Protein AF-A0A924N3A4-F1 (afdb_monomer)

Secondary structure (DSSP, 8-state):
-EEETTEEEEE--S--SS-SEEETTT--EE------SSS--SSSTT-SSPPPPPTTTHHHIIIIII-S--TTS--

Sequence (75 aa):
TLYYAGRACEALRNSGLMANFTGVDTGHPFWIATARKDGGDRLFKGAGDPPVIDDDVREDYWRDVRGLPDPDVAG

pLDDT: mean 91.01, std 7.06, range [56.31, 97.75]

Structure (mmCIF, N/CA/C/O backbone):
data_AF-A0A924N3A4-F1
#
_entry.id   AF-A0A924N3A4-F1
#
loop_
_atom_site.group_PDB
_atom_site.id
_atom_site.type_symbol
_atom_site.label_atom_id
_atom_site.label_alt_id
_atom_site.label_comp_id
_atom_site.label_asym_id
_atom_site.label_entity_id
_atom_site.label_seq_id
_atom_site.pdbx_PDB_ins_code
_atom_site.Cartn_x
_atom_site.Cartn_y
_atom_site.Cartn_z
_atom_site.occupancy
_atom_site.B_iso_or_equiv
_atom_site.auth_seq_id
_atom_site.auth_comp_id
_atom_site.auth_asym_id
_atom_site.auth_atom_id
_atom_site.pdbx_PDB_model_num
ATOM 1 N N . THR A 1 1 ? -13.992 5.602 5.286 1.00 91.75 1 THR A N 1
ATOM 2 C CA . THR A 1 1 ? -13.788 4.144 5.250 1.00 91.75 1 THR A CA 1
ATOM 3 C C . THR A 1 1 ? -13.309 3.755 3.872 1.00 91.75 1 THR A C 1
ATOM 5 O O . THR A 1 1 ? -13.802 4.315 2.900 1.00 91.75 1 THR A O 1
ATOM 8 N N . LEU A 1 2 ? -12.305 2.888 3.799 1.00 94.81 2 LEU A N 1
ATOM 9 C CA . LEU A 1 2 ? -11.782 2.274 2.581 1.00 94.81 2 LEU A CA 1
ATOM 10 C C . LEU A 1 2 ? -12.391 0.873 2.464 1.00 94.81 2 LEU A C 1
ATOM 12 O O . LEU A 1 2 ? -12.464 0.173 3.471 1.00 94.81 2 LEU A O 1
ATOM 16 N N . TYR A 1 3 ? -12.794 0.469 1.262 1.00 95.56 3 TYR A N 1
ATOM 17 C CA . TYR A 1 3 ? -13.294 -0.879 0.999 1.00 95.56 3 TYR A CA 1
ATOM 18 C C . TYR A 1 3 ? -12.370 -1.588 0.012 1.00 95.56 3 TYR A C 1
ATOM 20 O O . TYR A 1 3 ? -12.088 -1.043 -1.054 1.00 95.56 3 TYR A O 1
ATOM 28 N N . TYR A 1 4 ? -11.891 -2.780 0.366 1.00 91.62 4 TYR A N 1
ATOM 29 C CA . TYR A 1 4 ? -11.014 -3.586 -0.486 1.00 91.62 4 TYR A CA 1
ATOM 30 C C . TYR A 1 4 ? -11.207 -5.076 -0.214 1.00 91.62 4 TYR A C 1
ATOM 32 O O . TYR A 1 4 ? -11.195 -5.483 0.945 1.00 91.62 4 TYR A O 1
ATOM 40 N N . ALA A 1 5 ? -11.374 -5.886 -1.264 1.00 90.50 5 ALA A N 1
ATOM 41 C CA . ALA A 1 5 ? -11.533 -7.343 -1.162 1.00 90.50 5 ALA A CA 1
ATOM 42 C C . ALA A 1 5 ? -12.563 -7.782 -0.093 1.00 90.50 5 ALA A C 1
ATOM 44 O O . ALA A 1 5 ? -12.313 -8.674 0.717 1.00 90.50 5 ALA A O 1
ATOM 45 N N . GLY A 1 6 ? -13.709 -7.091 -0.036 1.00 93.88 6 GLY A N 1
ATOM 46 C CA . GLY A 1 6 ? -14.769 -7.349 0.947 1.00 93.88 6 GLY A CA 1
ATOM 47 C C . GLY A 1 6 ? -14.474 -6.874 2.376 1.00 93.88 6 GLY A C 1
ATOM 48 O O . GLY A 1 6 ? -15.311 -7.057 3.252 1.00 93.88 6 GLY A O 1
ATOM 49 N N . ARG A 1 7 ? -13.320 -6.246 2.628 1.00 94.50 7 ARG A N 1
ATOM 50 C CA . ARG A 1 7 ? -12.950 -5.680 3.931 1.00 94.50 7 ARG A CA 1
ATOM 51 C C . ARG A 1 7 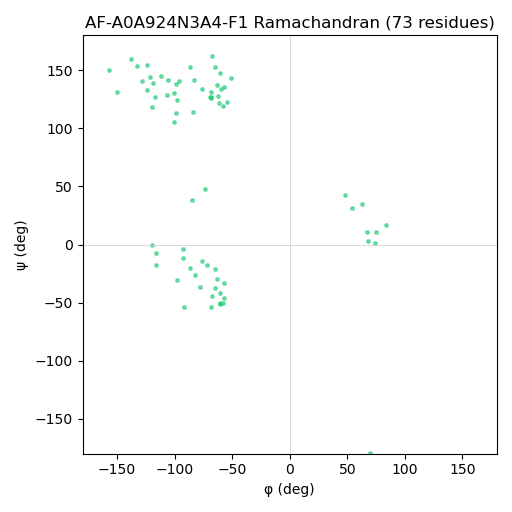? -13.269 -4.195 3.988 1.00 94.50 7 ARG A C 1
ATOM 53 O O . ARG A 1 7 ? -13.022 -3.468 3.025 1.00 94.50 7 ARG A O 1
ATOM 60 N N . ALA A 1 8 ? -13.750 -3.747 5.142 1.00 97.69 8 ALA A N 1
ATOM 61 C CA . ALA A 1 8 ? -13.859 -2.337 5.483 1.00 97.69 8 ALA A CA 1
ATOM 62 C C . ALA A 1 8 ? -12.699 -1.931 6.399 1.00 97.69 8 ALA A C 1
ATOM 64 O O . ALA A 1 8 ? -12.431 -2.581 7.410 1.00 97.69 8 ALA A O 1
ATOM 65 N N . CYS A 1 9 ? -12.031 -0.835 6.055 1.00 97.75 9 CYS A N 1
ATOM 66 C CA . CYS A 1 9 ? -10.929 -0.276 6.823 1.00 97.75 9 CYS A CA 1
ATOM 67 C C . CYS A 1 9 ? -11.218 1.183 7.189 1.00 97.75 9 CYS A C 1
ATOM 69 O O . CYS A 1 9 ? -11.586 2.004 6.341 1.00 97.75 9 CYS A O 1
ATOM 71 N N . GLU A 1 10 ? -11.002 1.54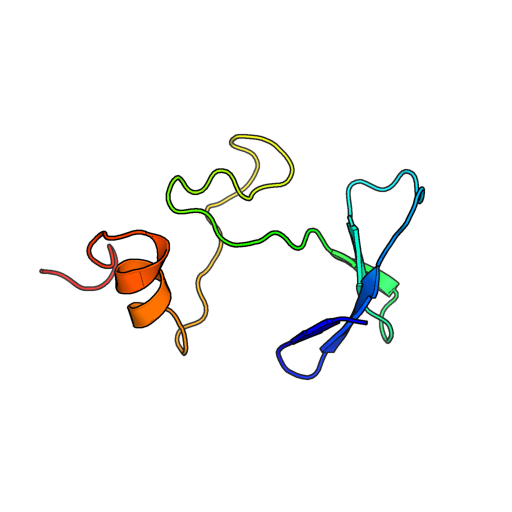3 8.447 1.00 97.25 10 GLU A N 1
ATOM 72 C CA . GLU A 1 10 ? -11.150 2.912 8.937 1.00 97.25 10 GLU A CA 1
ATOM 73 C C . GLU A 1 10 ? -9.805 3.567 9.191 1.00 97.25 10 GLU A C 1
ATOM 75 O O . GLU A 1 10 ? -8.861 2.926 9.642 1.00 97.25 10 GLU A O 1
ATOM 80 N N . ALA A 1 11 ? -9.712 4.855 8.862 1.00 96.12 11 ALA A N 1
ATOM 81 C CA . ALA A 1 11 ? -8.470 5.596 8.991 1.00 96.12 11 ALA A CA 1
ATOM 82 C C . ALA A 1 11 ? -8.117 5.783 10.470 1.00 96.12 11 ALA A C 1
ATOM 84 O O . ALA A 1 11 ? -8.899 6.340 11.242 1.00 96.12 11 ALA A O 1
ATOM 85 N N . LEU A 1 12 ? -6.905 5.385 10.840 1.00 95.38 12 LEU A N 1
ATOM 86 C CA . LEU A 1 12 ? -6.326 5.666 12.143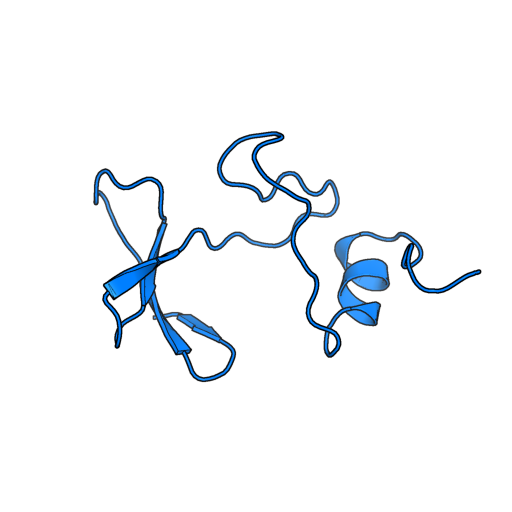 1.00 95.38 12 LEU A CA 1
ATOM 87 C C . LEU A 1 12 ? -5.693 7.054 12.105 1.00 95.38 12 LEU A C 1
ATOM 89 O O . LEU A 1 12 ? -4.716 7.299 11.398 1.00 95.38 12 LEU A O 1
ATOM 93 N N . ARG A 1 13 ? -6.254 7.983 12.877 1.00 87.19 13 ARG A N 1
ATOM 94 C CA . ARG A 1 13 ? -5.692 9.324 13.063 1.00 87.19 13 ARG A CA 1
ATOM 95 C C . ARG A 1 13 ? -5.095 9.407 14.458 1.00 87.19 13 ARG A C 1
ATOM 97 O O . ARG A 1 13 ? -5.779 9.087 15.421 1.00 87.19 13 ARG A O 1
ATOM 104 N N . ASN A 1 14 ? -3.842 9.851 14.560 1.00 82.44 14 ASN A N 1
ATOM 105 C CA . ASN A 1 14 ? -3.150 10.072 15.837 1.00 82.44 14 ASN A CA 1
ATOM 106 C C . ASN A 1 14 ? -3.142 8.845 16.776 1.00 82.44 14 ASN A C 1
ATOM 108 O O . ASN A 1 14 ? -3.157 9.000 17.992 1.00 82.44 14 ASN A O 1
ATOM 112 N N . SER A 1 15 ? -3.129 7.625 16.229 1.00 84.88 15 SER A N 1
ATOM 113 C CA . SER A 1 15 ? -3.233 6.384 17.014 1.00 84.88 15 SER A CA 1
ATOM 114 C C . SER A 1 15 ? -1.944 5.995 17.745 1.00 84.88 15 SER A C 1
ATOM 116 O O . SER A 1 15 ? -1.972 5.104 18.587 1.00 84.88 15 SER A O 1
ATOM 118 N N . GLY A 1 16 ? -0.802 6.600 17.394 1.00 85.12 16 GLY A N 1
ATOM 119 C CA . GLY A 1 16 ? 0.520 6.176 17.875 1.00 85.12 16 GLY A CA 1
ATOM 120 C C . GLY A 1 16 ? 0.972 4.812 17.335 1.00 85.12 16 GLY A C 1
ATOM 121 O O . GLY A 1 16 ? 2.041 4.334 17.707 1.00 85.12 16 GLY A O 1
ATOM 122 N N . LEU A 1 17 ? 0.181 4.188 16.456 1.00 85.62 17 LEU A N 1
ATOM 123 C CA . LEU A 1 17 ? 0.497 2.908 15.835 1.00 85.62 17 LEU A CA 1
ATOM 124 C C . LEU A 1 17 ? 1.348 3.103 14.580 1.00 85.62 17 LEU A C 1
ATOM 126 O O . LEU A 1 17 ? 1.229 4.094 13.861 1.00 85.62 17 LEU A O 1
ATOM 130 N N . MET A 1 18 ? 2.141 2.083 14.263 1.00 91.25 18 MET A N 1
ATOM 131 C CA . MET A 1 18 ? 2.810 1.902 12.972 1.00 91.25 18 MET A CA 1
ATOM 132 C C . MET A 1 18 ? 1.809 1.474 11.876 1.00 91.25 18 MET A C 1
ATOM 134 O O . MET A 1 18 ? 2.011 0.492 11.172 1.00 91.25 18 MET A O 1
ATOM 138 N N . ALA A 1 19 ? 0.680 2.178 11.785 1.00 93.50 19 ALA A N 1
ATOM 139 C CA . ALA A 1 19 ? -0.447 1.868 10.915 1.00 93.50 19 ALA A CA 1
ATOM 140 C C . ALA A 1 19 ? -1.278 3.127 10.655 1.00 93.50 19 ALA A C 1
ATOM 142 O O . ALA A 1 19 ? -1.374 4.009 11.511 1.00 93.50 19 ALA A O 1
ATOM 143 N N . ASN A 1 20 ? -1.910 3.195 9.486 1.00 95.31 20 ASN A N 1
ATOM 144 C CA . ASN A 1 20 ? -2.779 4.308 9.098 1.00 95.31 20 ASN A CA 1
ATOM 145 C C . ASN A 1 20 ? -4.245 3.893 8.900 1.00 95.31 20 ASN A C 1
ATOM 147 O O . ASN A 1 20 ? -5.099 4.768 8.761 1.00 95.31 20 ASN A O 1
ATOM 151 N N . PHE A 1 21 ? -4.557 2.596 8.951 1.00 96.88 21 PHE A N 1
ATOM 152 C CA . PHE A 1 21 ? -5.918 2.065 8.944 1.00 96.88 21 PHE A CA 1
ATOM 153 C C . PHE A 1 21 ? -6.088 0.923 9.954 1.00 96.88 21 PHE A C 1
ATOM 155 O O . PHE A 1 21 ? -5.114 0.296 10.363 1.00 96.88 21 PHE A O 1
ATOM 162 N N . THR A 1 22 ? -7.329 0.638 10.340 1.00 96.69 22 THR A N 1
ATOM 163 C CA . THR A 1 22 ? -7.719 -0.557 11.099 1.00 96.69 22 THR A CA 1
ATOM 164 C C . THR A 1 22 ? -8.878 -1.266 10.406 1.00 96.69 22 THR A C 1
ATOM 166 O O . THR A 1 22 ? -9.762 -0.603 9.859 1.00 96.69 22 THR A O 1
ATOM 169 N N . GLY A 1 23 ? -8.870 -2.597 10.390 1.00 97.31 23 GLY A N 1
ATOM 170 C CA . GLY A 1 23 ? -9.989 -3.392 9.886 1.00 97.31 23 GLY A CA 1
ATOM 171 C C . GLY A 1 23 ? -11.186 -3.280 10.823 1.00 97.31 23 GLY A C 1
ATOM 172 O O . GLY A 1 23 ? -11.048 -3.542 12.015 1.00 97.31 23 GLY A O 1
ATOM 173 N N . VAL A 1 24 ? -12.355 -2.920 10.294 1.00 97.19 24 VAL A N 1
ATOM 174 C CA . VAL A 1 24 ? -13.567 -2.687 11.101 1.00 97.19 24 VAL A CA 1
ATOM 175 C C . VAL A 1 24 ? -13.987 -3.946 11.862 1.00 97.19 24 VAL A C 1
ATOM 177 O O . VAL A 1 24 ? -14.299 -3.867 13.046 1.00 97.19 24 VAL A O 1
ATOM 180 N N . ASP A 1 25 ? -13.925 -5.111 11.215 1.00 96.44 25 ASP A N 1
ATOM 181 C CA . ASP A 1 25 ? -14.423 -6.363 11.800 1.00 96.44 25 ASP A CA 1
ATOM 182 C C . ASP A 1 25 ? -13.428 -7.033 12.758 1.00 96.44 25 ASP A C 1
ATOM 184 O O . ASP A 1 25 ? -13.819 -7.795 13.639 1.00 96.44 25 ASP A O 1
ATOM 188 N N . THR A 1 26 ? -12.127 -6.786 12.581 1.00 95.62 26 THR A N 1
ATOM 189 C CA . THR A 1 26 ? -11.060 -7.521 13.286 1.00 95.62 26 THR A CA 1
ATOM 190 C C . THR A 1 26 ? -10.218 -6.653 14.211 1.00 95.62 26 THR A C 1
ATOM 192 O O . THR A 1 26 ? -9.481 -7.183 15.039 1.00 95.62 26 THR A O 1
ATOM 195 N N . GLY A 1 27 ? -10.262 -5.329 14.048 1.00 93.81 27 GLY A N 1
ATOM 196 C CA . GLY A 1 27 ? -9.335 -4.399 14.689 1.00 93.81 27 GLY A CA 1
ATOM 197 C C . GLY A 1 27 ? -7.887 -4.524 14.200 1.00 93.81 27 GLY A C 1
ATOM 198 O O . GLY A 1 27 ? -6.987 -3.961 14.825 1.00 93.81 27 GLY A O 1
ATOM 199 N N . HIS A 1 28 ? -7.630 -5.275 13.121 1.00 94.44 28 HIS A N 1
ATOM 200 C CA . HIS A 1 28 ? -6.272 -5.500 12.632 1.00 94.44 28 HIS A CA 1
ATOM 201 C C . HIS A 1 28 ? -5.679 -4.197 12.068 1.00 94.44 28 HIS A C 1
ATOM 203 O O . HIS A 1 28 ? -6.306 -3.581 11.203 1.00 94.44 28 HIS A O 1
ATOM 209 N N . PRO A 1 29 ? -4.484 -3.770 12.513 1.00 94.12 29 PRO A N 1
ATOM 210 C CA . PRO A 1 29 ? -3.849 -2.560 12.012 1.00 94.12 29 PRO A CA 1
ATOM 211 C C . PRO A 1 29 ? -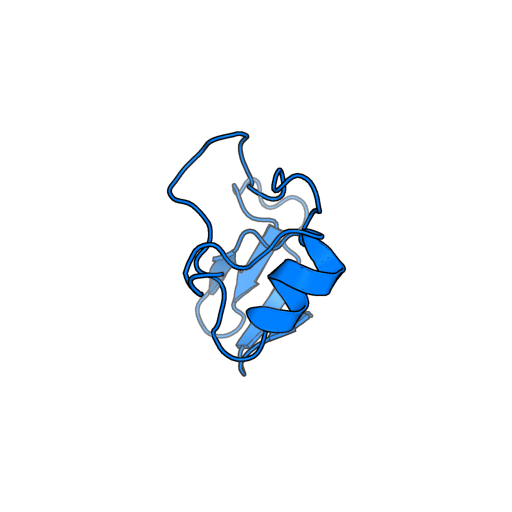3.235 -2.793 10.627 1.00 94.12 29 PRO A C 1
ATOM 213 O O . PRO A 1 29 ? -2.509 -3.757 10.409 1.00 94.12 29 PRO A O 1
ATOM 216 N N . PHE A 1 30 ? -3.475 -1.869 9.703 1.00 93.44 30 PHE A N 1
ATOM 217 C CA . PHE A 1 30 ? -2.946 -1.907 8.344 1.00 93.44 30 PHE A CA 1
ATOM 218 C C . PHE A 1 30 ? -2.105 -0.668 8.038 1.00 93.44 30 PHE A C 1
ATOM 220 O O . PHE A 1 30 ? -2.434 0.457 8.432 1.00 93.44 30 PHE A O 1
ATOM 227 N N . TRP A 1 31 ? -1.045 -0.881 7.260 1.00 93.25 31 TRP A N 1
ATOM 228 C CA . TRP A 1 31 ? -0.405 0.169 6.481 1.00 93.25 31 TRP A CA 1
ATOM 229 C C . TRP A 1 31 ? -0.904 0.085 5.041 1.00 93.25 31 TRP A C 1
ATOM 231 O O . TRP A 1 31 ? -0.632 -0.889 4.344 1.00 93.25 31 TRP A O 1
ATOM 241 N N . ILE A 1 32 ? -1.642 1.101 4.607 1.00 93.88 32 ILE A N 1
ATOM 242 C CA . ILE A 1 32 ? -2.194 1.196 3.256 1.00 93.88 32 ILE A CA 1
ATOM 243 C C . ILE A 1 32 ? -1.630 2.450 2.602 1.00 93.88 32 ILE A C 1
ATOM 245 O O . ILE A 1 32 ? -1.867 3.562 3.073 1.00 93.88 32 ILE A O 1
ATOM 249 N N . ALA A 1 33 ? -0.889 2.285 1.515 1.00 92.00 33 ALA A N 1
ATOM 250 C CA . ALA A 1 33 ? -0.299 3.385 0.767 1.00 92.00 33 ALA A CA 1
ATOM 251 C C . ALA A 1 33 ? -0.742 3.335 -0.693 1.00 92.00 33 ALA A C 1
ATOM 253 O O . ALA A 1 33 ? -1.060 2.275 -1.229 1.00 92.00 33 ALA A O 1
ATOM 254 N N . THR A 1 34 ? -0.738 4.493 -1.351 1.00 91.75 34 THR A N 1
ATOM 255 C CA . THR A 1 34 ? -0.816 4.535 -2.811 1.00 91.75 34 THR A CA 1
ATOM 256 C C . THR A 1 34 ? 0.416 3.844 -3.379 1.00 91.75 34 THR A C 1
ATOM 258 O O . THR A 1 34 ? 1.539 4.205 -3.019 1.00 91.75 34 THR A O 1
ATOM 261 N N . ALA A 1 35 ? 0.198 2.881 -4.273 1.00 92.81 35 ALA A N 1
ATOM 262 C CA . ALA A 1 35 ? 1.270 2.193 -4.970 1.00 92.81 35 ALA A CA 1
ATOM 263 C C . ALA A 1 35 ? 2.161 3.187 -5.728 1.00 92.81 35 ALA A C 1
ATOM 265 O O . ALA A 1 35 ? 1.668 4.103 -6.394 1.00 92.81 35 ALA A O 1
ATOM 266 N N . ARG A 1 36 ? 3.482 3.021 -5.625 1.00 91.62 36 ARG A N 1
ATOM 267 C CA . ARG A 1 36 ? 4.447 3.947 -6.236 1.00 91.62 36 ARG A CA 1
ATOM 268 C C . ARG A 1 36 ? 5.219 3.297 -7.373 1.00 91.62 36 ARG A C 1
ATOM 270 O O . ARG A 1 36 ? 5.658 2.152 -7.272 1.00 91.62 36 ARG A O 1
ATOM 277 N N . LYS A 1 37 ? 5.521 4.093 -8.403 1.00 93.50 37 LYS A N 1
ATOM 278 C CA . LYS A 1 37 ? 6.392 3.692 -9.519 1.00 93.50 37 LYS A CA 1
ATOM 279 C C . LYS A 1 37 ? 7.791 3.254 -9.072 1.00 93.50 37 LYS A C 1
ATOM 281 O O . LYS A 1 37 ? 8.373 2.359 -9.670 1.00 93.50 37 LYS A O 1
ATOM 286 N N . ASP A 1 38 ? 8.323 3.860 -8.007 1.00 90.94 38 ASP A N 1
ATOM 287 C CA . ASP A 1 38 ? 9.627 3.505 -7.427 1.00 90.94 38 ASP A CA 1
ATOM 288 C C . ASP A 1 38 ? 9.552 2.371 -6.388 1.00 90.94 38 ASP A C 1
ATOM 290 O O . ASP A 1 38 ? 10.533 1.668 -6.173 1.00 90.94 38 ASP A O 1
ATOM 294 N N . GLY A 1 39 ? 8.375 2.101 -5.810 1.00 89.06 39 GLY A N 1
ATOM 295 C CA . GLY A 1 39 ? 8.136 0.992 -4.867 1.00 89.06 39 GLY A CA 1
ATOM 296 C C . GLY A 1 39 ? 8.528 1.344 -3.440 1.00 89.06 39 GLY A C 1
ATOM 297 O O . GLY A 1 39 ? 8.742 0.473 -2.600 1.00 89.06 39 GLY A O 1
ATOM 298 N N . GLY A 1 40 ? 8.678 2.642 -3.172 1.00 90.44 40 GLY A N 1
ATOM 299 C CA . GLY A 1 40 ? 8.889 3.194 -1.840 1.00 90.44 40 GLY A CA 1
ATOM 300 C C . GLY A 1 40 ? 7.580 3.434 -1.088 1.00 90.44 40 GLY A C 1
ATOM 301 O O . GLY A 1 40 ? 7.446 4.471 -0.446 1.00 90.44 40 GLY A O 1
ATOM 302 N N . ASP A 1 41 ? 6.596 2.547 -1.226 1.00 91.25 41 ASP A N 1
ATOM 303 C CA . ASP A 1 41 ? 5.254 2.623 -0.620 1.00 91.25 41 ASP A CA 1
ATOM 304 C C . ASP A 1 41 ? 5.147 1.891 0.731 1.00 91.25 41 ASP A C 1
ATOM 306 O O . ASP A 1 41 ? 4.140 1.988 1.436 1.00 91.25 41 ASP A O 1
ATOM 310 N N . ARG A 1 42 ? 6.225 1.228 1.153 1.00 91.75 42 ARG A N 1
ATOM 311 C CA . ARG A 1 42 ? 6.358 0.621 2.483 1.00 91.75 42 ARG A CA 1
ATOM 312 C C . ARG A 1 42 ? 6.358 1.660 3.609 1.00 91.75 42 ARG A C 1
ATOM 314 O O . ARG A 1 42 ? 6.854 2.772 3.436 1.00 91.75 42 ARG A O 1
ATOM 321 N N . LEU A 1 43 ? 5.909 1.243 4.797 1.00 90.25 43 LEU A N 1
ATOM 322 C CA . LEU A 1 43 ? 5.945 2.061 6.017 1.00 90.25 43 LEU A CA 1
ATOM 323 C C . LEU A 1 43 ? 7.367 2.535 6.356 1.00 90.25 43 LEU A C 1
ATOM 325 O O . LEU A 1 43 ? 7.582 3.711 6.644 1.00 90.25 43 LEU A O 1
ATOM 329 N N . PHE A 1 44 ? 8.339 1.620 6.296 1.00 89.12 44 PHE A N 1
ATOM 330 C CA . PHE A 1 44 ? 9.759 1.937 6.418 1.00 89.12 44 PHE A CA 1
ATOM 331 C C . PHE A 1 44 ? 10.489 1.550 5.142 1.00 89.12 44 PHE A C 1
ATOM 333 O O . PHE A 1 44 ? 10.256 0.487 4.560 1.00 89.12 44 PHE A O 1
ATOM 340 N N . LYS A 1 45 ? 11.415 2.412 4.721 1.00 86.25 45 LYS A N 1
ATOM 341 C CA . LYS A 1 45 ? 12.252 2.160 3.550 1.00 86.25 45 LYS A CA 1
ATOM 342 C C . LYS A 1 45 ? 13.028 0.852 3.739 1.00 86.25 45 LYS A C 1
ATOM 344 O O . LYS A 1 45 ? 13.833 0.742 4.656 1.00 86.25 45 LYS A O 1
ATOM 349 N N . GLY A 1 46 ? 12.798 -0.109 2.843 1.00 82.38 46 GLY A N 1
ATOM 350 C CA . GLY A 1 46 ? 13.508 -1.392 2.822 1.00 82.38 46 GLY A CA 1
ATOM 351 C C . GLY A 1 46 ? 13.100 -2.397 3.904 1.00 82.38 46 GLY A C 1
ATOM 352 O O . GLY A 1 46 ? 13.799 -3.389 4.067 1.00 82.38 46 GLY A O 1
ATOM 353 N N . ALA A 1 47 ? 12.013 -2.165 4.645 1.00 84.62 47 ALA A N 1
ATOM 354 C CA . ALA A 1 47 ? 11.540 -3.124 5.643 1.00 84.62 47 ALA A CA 1
ATOM 355 C C . ALA A 1 47 ? 10.676 -4.237 5.030 1.00 84.62 47 ALA A C 1
ATOM 357 O O . ALA A 1 47 ? 9.829 -3.966 4.181 1.00 84.62 47 ALA A O 1
ATOM 358 N N . GLY A 1 48 ? 10.842 -5.461 5.539 1.00 81.06 48 GLY A N 1
ATOM 359 C CA . GLY A 1 48 ? 10.038 -6.624 5.163 1.00 81.06 48 GLY A CA 1
ATOM 360 C C . GLY A 1 48 ? 10.285 -7.129 3.742 1.00 81.06 48 GLY A C 1
ATOM 361 O O . GLY A 1 48 ? 11.096 -6.588 2.985 1.00 81.06 48 GLY A O 1
ATOM 362 N N . ASP A 1 49 ? 9.553 -8.177 3.387 1.00 82.88 49 ASP A N 1
ATOM 363 C CA . ASP A 1 49 ? 9.578 -8.742 2.044 1.00 82.88 49 ASP A CA 1
ATOM 364 C C . ASP A 1 49 ? 8.964 -7.767 1.016 1.00 82.88 49 ASP A C 1
ATOM 366 O O . ASP A 1 49 ? 8.313 -6.770 1.369 1.00 82.88 49 ASP A O 1
ATOM 370 N N . PRO A 1 50 ? 9.222 -7.953 -0.289 1.00 78.88 50 PRO A N 1
ATOM 371 C CA . PRO A 1 50 ? 8.435 -7.311 -1.337 1.00 78.88 50 PRO A CA 1
ATOM 372 C C . PRO A 1 50 ? 6.931 -7.534 -1.126 1.00 78.88 50 PRO A C 1
ATOM 374 O O . PRO A 1 50 ? 6.539 -8.612 -0.677 1.00 78.88 50 PRO A O 1
ATOM 377 N N . PRO A 1 51 ? 6.081 -6.536 -1.428 1.00 82.31 51 PRO A N 1
ATOM 378 C CA . PRO A 1 51 ? 4.643 -6.752 -1.401 1.00 82.31 51 PRO A CA 1
ATOM 379 C C . PRO A 1 51 ? 4.274 -7.854 -2.399 1.00 82.31 51 PRO A C 1
ATOM 381 O O . PRO A 1 51 ? 4.739 -7.845 -3.540 1.00 82.31 51 PRO A O 1
ATOM 384 N N . VAL A 1 52 ? 3.433 -8.791 -1.964 1.00 88.31 52 VAL A N 1
ATOM 385 C CA . VAL A 1 52 ? 2.749 -9.708 -2.879 1.00 88.31 52 VAL A CA 1
ATOM 386 C C . VAL A 1 52 ? 1.745 -8.884 -3.680 1.00 88.31 52 VAL A C 1
ATOM 388 O O . VAL A 1 52 ? 1.013 -8.079 -3.103 1.00 88.31 52 VAL A O 1
ATOM 391 N N . ILE A 1 53 ? 1.752 -9.053 -4.999 1.00 92.25 53 ILE A N 1
ATOM 392 C CA . ILE A 1 53 ? 0.802 -8.401 -5.900 1.00 92.25 53 ILE A CA 1
ATOM 393 C C . ILE A 1 53 ? -0.313 -9.398 -6.198 1.00 92.25 53 ILE A C 1
ATOM 395 O O . ILE A 1 53 ? -0.022 -10.513 -6.638 1.00 92.25 53 ILE A O 1
ATOM 399 N N . ASP A 1 54 ? -1.554 -8.995 -5.932 1.00 93.25 54 ASP A N 1
ATOM 400 C CA . ASP A 1 54 ? -2.735 -9.818 -6.189 1.00 93.25 54 ASP A CA 1
ATOM 401 C C . ASP A 1 54 ? -2.868 -10.096 -7.700 1.00 93.25 54 ASP A C 1
ATOM 403 O O . ASP A 1 54 ? -2.636 -9.218 -8.537 1.00 93.25 54 ASP A O 1
ATOM 407 N N . ASP A 1 55 ? -3.201 -11.340 -8.053 1.00 94.38 55 ASP A N 1
ATOM 408 C CA . ASP A 1 55 ? -3.140 -11.827 -9.439 1.00 94.38 55 ASP A CA 1
ATOM 409 C C . ASP A 1 55 ? -4.097 -11.090 -1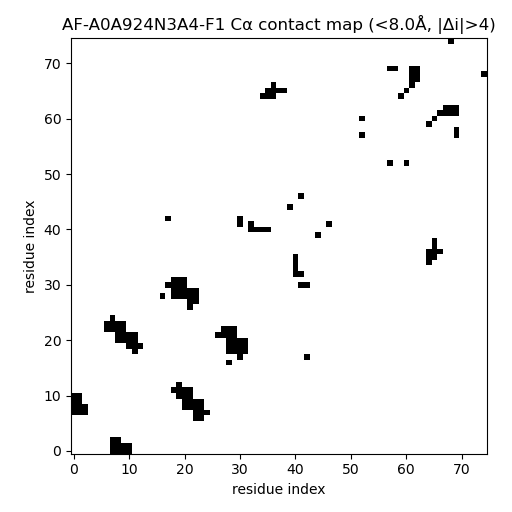0.386 1.00 94.38 55 ASP A C 1
ATOM 411 O O . ASP A 1 55 ? -3.797 -10.932 -11.568 1.00 94.38 55 ASP A O 1
ATOM 415 N N . ASP A 1 56 ? -5.228 -10.603 -9.875 1.00 94.69 56 ASP A N 1
ATOM 416 C CA . ASP A 1 56 ? -6.246 -9.884 -10.646 1.00 94.69 56 ASP A CA 1
ATOM 417 C C . ASP A 1 56 ? -5.824 -8.466 -11.062 1.00 94.69 56 ASP A C 1
ATOM 419 O O . ASP A 1 56 ? -6.413 -7.903 -11.983 1.00 94.69 56 ASP A O 1
ATOM 423 N N . VAL A 1 57 ? -4.794 -7.901 -10.424 1.00 94.06 57 VAL A N 1
ATOM 424 C CA . VAL A 1 57 ? -4.253 -6.562 -10.728 1.00 94.06 57 VAL A CA 1
ATOM 425 C C . VAL A 1 57 ? -2.785 -6.584 -11.149 1.00 94.06 57 VAL A C 1
ATOM 427 O O . VAL A 1 57 ? -2.206 -5.533 -11.426 1.00 94.06 57 VAL A O 1
ATOM 430 N N . ARG A 1 58 ? -2.159 -7.761 -11.193 1.00 95.19 58 ARG A N 1
ATOM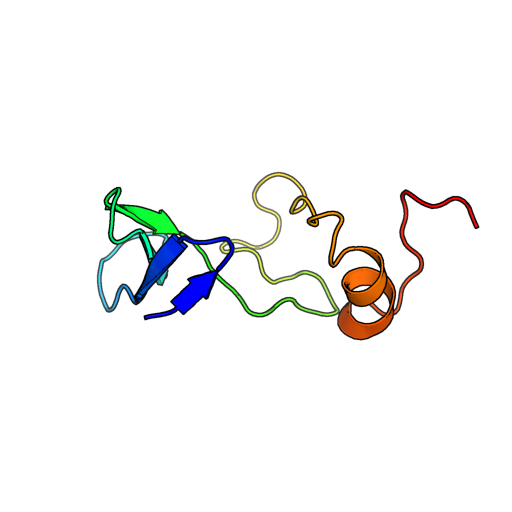 431 C CA . ARG A 1 58 ? -0.720 -7.935 -11.424 1.00 95.19 58 ARG A CA 1
ATOM 432 C C . ARG A 1 58 ? -0.239 -7.324 -12.737 1.00 95.19 58 ARG A C 1
ATOM 434 O O . ARG A 1 58 ? 0.720 -6.551 -12.728 1.00 95.19 58 ARG A O 1
ATOM 441 N N . GLU A 1 59 ? -0.917 -7.630 -13.841 1.00 95.31 59 GLU A N 1
ATOM 442 C CA . GLU A 1 59 ? -0.556 -7.105 -15.162 1.00 95.31 59 GLU A CA 1
ATOM 443 C C . GLU A 1 59 ? -0.626 -5.569 -15.186 1.00 95.31 59 GLU A C 1
ATOM 445 O O . GLU A 1 59 ? 0.345 -4.901 -15.551 1.00 95.31 59 GLU A O 1
ATOM 450 N N . ASP A 1 60 ? -1.741 -4.999 -14.721 1.00 96.12 60 ASP A N 1
ATOM 451 C CA . ASP A 1 60 ? -1.958 -3.550 -14.675 1.00 96.12 60 ASP A CA 1
ATOM 452 C C . ASP A 1 60 ? -0.989 -2.848 -13.715 1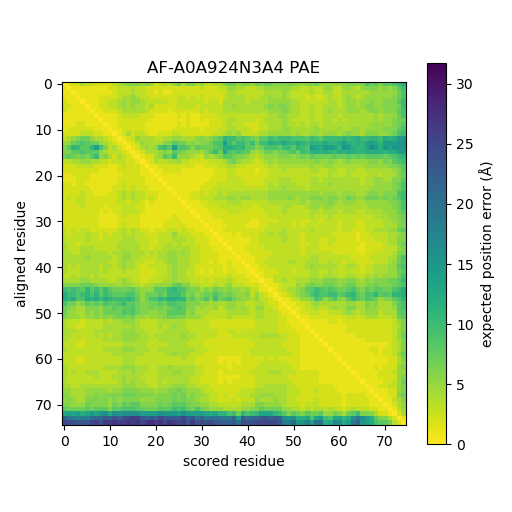.00 96.12 60 ASP A C 1
ATOM 454 O O . ASP A 1 60 ? -0.480 -1.768 -14.017 1.00 96.12 60 ASP A O 1
ATOM 458 N N . TYR A 1 61 ? -0.662 -3.463 -12.578 1.00 95.69 61 TYR A N 1
ATOM 459 C CA . TYR A 1 61 ? 0.321 -2.930 -11.639 1.00 95.69 61 TYR A CA 1
ATOM 460 C C . TYR A 1 61 ? 1.699 -2.789 -12.294 1.00 95.69 61 TYR A C 1
ATOM 462 O O . TYR A 1 61 ? 2.312 -1.717 -12.246 1.00 95.69 61 TYR A O 1
ATOM 470 N N . TRP A 1 62 ? 2.196 -3.846 -12.938 1.00 95.44 62 TRP A N 1
ATOM 471 C CA . TRP A 1 62 ? 3.505 -3.810 -13.587 1.00 95.44 62 TRP A CA 1
ATOM 472 C C . TRP A 1 62 ? 3.522 -2.860 -14.790 1.00 95.44 62 TRP A C 1
ATOM 474 O O . TRP A 1 62 ? 4.418 -2.015 -14.899 1.00 95.44 62 TRP A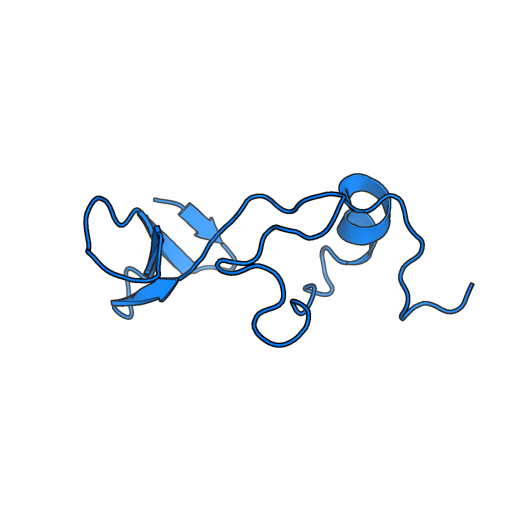 O 1
ATOM 484 N N . ARG A 1 63 ? 2.490 -2.910 -15.635 1.00 95.62 63 ARG A N 1
ATOM 485 C CA . ARG A 1 63 ? 2.371 -2.078 -16.839 1.00 95.62 63 ARG A CA 1
ATOM 486 C C . ARG A 1 63 ? 2.168 -0.597 -16.517 1.00 95.62 63 ARG A C 1
ATOM 488 O O . ARG A 1 63 ? 2.944 0.239 -16.981 1.00 95.62 63 ARG A O 1
ATOM 495 N N . ASP A 1 64 ? 1.165 -0.268 -15.707 1.00 96.62 64 ASP A N 1
ATOM 496 C CA . ASP A 1 64 ? 0.676 1.106 -15.555 1.00 96.62 64 ASP A CA 1
ATOM 497 C C . ASP A 1 64 ? 1.257 1.818 -14.322 1.00 96.62 64 ASP A C 1
ATOM 499 O O . ASP A 1 64 ? 1.471 3.032 -14.360 1.00 96.62 64 ASP A O 1
ATOM 503 N N . VAL A 1 65 ? 1.572 1.092 -13.240 1.00 95.88 65 VAL A N 1
ATOM 504 C CA . VAL A 1 65 ? 2.168 1.693 -12.029 1.00 95.88 65 VAL A CA 1
ATOM 505 C C . VAL A 1 65 ? 3.691 1.649 -12.085 1.00 95.88 65 VAL A C 1
ATOM 507 O O . VAL A 1 65 ? 4.351 2.680 -11.925 1.00 95.88 65 VAL A O 1
ATOM 510 N N . ARG A 1 66 ? 4.272 0.465 -12.300 1.00 94.50 66 ARG A N 1
ATOM 511 C CA . ARG A 1 66 ? 5.732 0.276 -12.322 1.00 94.50 66 ARG A CA 1
ATOM 512 C C . ARG A 1 66 ? 6.343 0.750 -13.637 1.00 94.50 66 ARG A C 1
ATOM 514 O O . ARG A 1 66 ? 7.432 1.327 -13.627 1.00 94.50 66 ARG A O 1
ATOM 521 N N . GLY A 1 67 ? 5.641 0.549 -14.752 1.00 95.00 67 GLY A N 1
ATOM 522 C CA . GLY A 1 67 ? 6.186 0.756 -16.093 1.00 95.00 67 GLY A CA 1
ATOM 523 C C . GLY A 1 67 ? 7.354 -0.187 -16.384 1.00 95.00 67 GLY A C 1
ATOM 524 O O . GLY A 1 67 ? 8.332 0.228 -17.003 1.00 95.00 67 GLY A O 1
ATOM 525 N N . LEU A 1 68 ? 7.284 -1.413 -15.862 1.00 93.31 68 LEU A N 1
ATOM 526 C CA . LEU A 1 68 ? 8.292 -2.464 -15.987 1.00 93.31 68 LEU A CA 1
ATOM 527 C C . LEU A 1 68 ? 7.593 -3.771 -16.389 1.00 93.31 68 LEU A C 1
ATOM 529 O O . LEU A 1 68 ? 6.417 -3.930 -16.063 1.00 93.31 68 LEU A O 1
ATOM 533 N N . PRO A 1 69 ? 8.279 -4.704 -17.069 1.00 92.94 69 PRO A N 1
ATOM 534 C CA . PRO A 1 69 ? 7.732 -6.040 -17.275 1.00 92.94 69 PRO A CA 1
ATOM 535 C C . PRO A 1 69 ? 7.494 -6.728 -15.927 1.00 92.94 69 PRO A C 1
ATOM 537 O O . PRO A 1 69 ? 8.241 -6.500 -14.971 1.00 92.94 69 PRO A O 1
ATOM 540 N N . ASP A 1 70 ? 6.464 -7.570 -15.869 1.00 92.62 70 ASP A N 1
ATOM 541 C CA . ASP A 1 70 ? 6.254 -8.450 -14.724 1.00 92.62 70 ASP A CA 1
ATOM 542 C C . ASP A 1 70 ? 7.460 -9.400 -14.599 1.00 92.62 70 ASP A C 1
ATOM 544 O O . ASP A 1 70 ? 7.766 -10.104 -15.562 1.00 92.62 70 ASP A O 1
ATOM 548 N N . PRO A 1 71 ? 8.178 -9.421 -13.461 1.00 89.50 71 PRO A N 1
ATOM 549 C CA . PRO A 1 71 ? 9.335 -10.289 -13.276 1.00 89.50 71 PRO A CA 1
ATOM 550 C C . PRO A 1 71 ? 8.985 -11.783 -13.282 1.00 89.50 71 PRO A C 1
ATOM 552 O O . PRO A 1 71 ? 9.878 -12.596 -13.521 1.00 89.50 71 PRO A O 1
ATOM 555 N N . ASP A 1 72 ? 7.7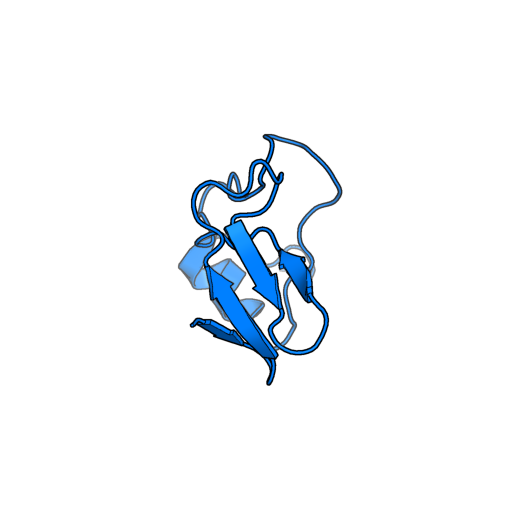24 -12.144 -13.027 1.00 88.06 72 ASP A N 1
ATOM 556 C CA . ASP A 1 72 ? 7.273 -13.536 -12.958 1.00 88.06 72 ASP A CA 1
ATOM 557 C C . ASP A 1 72 ? 6.735 -14.050 -14.307 1.00 88.06 72 ASP A C 1
ATOM 559 O O . ASP A 1 72 ? 6.568 -15.257 -14.496 1.00 88.06 72 ASP A O 1
ATOM 563 N N . VAL A 1 73 ? 6.507 -13.157 -15.276 1.00 81.88 73 VAL A N 1
ATOM 564 C CA . VAL A 1 73 ? 6.161 -13.515 -16.655 1.00 81.88 73 VAL A CA 1
ATOM 565 C C . VAL A 1 73 ? 7.428 -13.388 -17.492 1.00 81.88 73 VAL A C 1
ATOM 567 O O . VAL A 1 73 ? 7.888 -12.287 -17.784 1.00 81.88 73 VAL A O 1
ATOM 570 N N . ALA A 1 74 ? 8.025 -14.524 -17.860 1.00 60.41 74 ALA A N 1
ATOM 571 C CA . ALA A 1 74 ? 9.189 -14.539 -18.741 1.00 60.41 74 ALA A CA 1
ATOM 572 C C . ALA A 1 74 ? 8.882 -13.768 -20.039 1.00 60.41 74 ALA A C 1
ATOM 574 O O . ALA A 1 74 ? 7.910 -14.083 -20.728 1.00 60.41 74 ALA A O 1
ATOM 575 N N . GLY A 1 75 ? 9.698 -12.749 -20.325 1.00 56.31 75 GLY A N 1
ATOM 576 C CA . GLY A 1 75 ? 9.664 -11.993 -21.581 1.00 56.31 75 GLY A CA 1
ATOM 577 C C . GLY A 1 75 ? 10.212 -12.773 -22.766 1.00 56.31 75 GLY A C 1
ATOM 578 O O . GLY A 1 75 ? 11.056 -13.673 -22.549 1.00 56.31 75 GLY A O 1
#

Solvent-accessible surface area (backbone atoms only — not comparable to full-atom values): 4938 Å² total; per-residue (Å²): 116,50,78,55,98,94,40,50,29,38,74,47,73,90,70,87,56,99,37,48,26,27,29,68,93,75,66,47,74,34,77,81,60,74,85,42,57,86,61,79,46,54,97,48,92,87,59,79,74,81,82,85,71,58,79,95,49,38,67,56,42,24,54,73,47,47,67,42,81,52,89,88,55,84,126

Radius of gyration: 14.34 Å; Cα contacts (8 Å, |Δi|>4): 84; chains: 1; bounding box: 28×25×40 Å

Foldseek 3Di:
DDDDPNWDWDADDPVPDLAGIATPVPRHGHHDADQALVRCSDSDGPDDDRDDDDPVCQCVCCVPHNVHPRPVDDD

Mean predicted aligned error: 4.19 Å